Protein AF-A0A9P6Y672-F1 (afdb_monomer_lite)

Organism: NCBI:txid936053

Secondary structure (DSSP, 8-state):
-HHHHHHHHHHHHHHHHGGGTTS-TTTTT--TT--PPP-GGGS-TTTHHHHHHHHHHHHHHHHHHHHHHHHHHHHHHHHHHHHHHHHHHHHHHTT---HHHHHHHHHHHHHHHHHHHHHHHHHHHHHS-----

Structure (mmCIF, N/CA/C/O backbone):
data_AF-A0A9P6Y672-F1
#
_entry.id   AF-A0A9P6Y672-F1
#
loop_
_atom_site.group_PDB
_atom_site.id
_atom_site.type_symbol
_atom_site.label_atom_id
_atom_site.label_alt_id
_atom_site.label_comp_id
_atom_site.label_asym_id
_atom_site.label_entity_id
_atom_site.label_seq_id
_atom_site.pdbx_PDB_ins_code
_atom_site.Cartn_x
_atom_site.Cartn_y
_atom_site.Cartn_z
_atom_site.occupancy
_atom_site.B_iso_or_equiv
_atom_site.auth_seq_id
_atom_site.auth_comp_id
_atom_site.auth_asym_id
_atom_site.auth_atom_id
_atom_site.pdbx_PDB_model_num
ATOM 1 N N . MET A 1 1 ? 47.432 -3.254 -54.295 1.00 81.00 1 MET A N 1
ATOM 2 C CA . MET A 1 1 ? 45.960 -3.150 -54.159 1.00 81.00 1 MET A CA 1
ATOM 3 C C . MET A 1 1 ? 45.433 -3.962 -52.978 1.00 81.00 1 MET A C 1
ATOM 5 O O . MET A 1 1 ? 44.871 -3.366 -52.075 1.00 81.00 1 MET A O 1
ATOM 9 N N . LEU A 1 2 ? 45.679 -5.278 -52.915 1.00 87.69 2 LEU A N 1
ATOM 10 C CA . LEU A 1 2 ? 45.190 -6.144 -51.824 1.00 87.69 2 LEU A CA 1
ATOM 11 C C . LEU A 1 2 ? 45.645 -5.704 -50.421 1.00 87.69 2 LEU A C 1
ATOM 13 O O . LEU A 1 2 ? 44.825 -5.638 -49.515 1.00 87.69 2 LEU A O 1
ATOM 17 N N . ALA A 1 3 ? 46.910 -5.305 -50.253 1.00 84.62 3 ALA A N 1
ATOM 18 C CA . ALA A 1 3 ? 47.411 -4.799 -48.969 1.00 84.62 3 ALA A CA 1
ATOM 19 C C . ALA A 1 3 ? 46.693 -3.517 -48.502 1.00 84.62 3 ALA A C 1
ATOM 21 O O . ALA A 1 3 ? 46.437 -3.351 -47.314 1.00 84.62 3 ALA A O 1
ATOM 22 N N . LEU A 1 4 ? 46.313 -2.641 -49.440 1.00 82.31 4 LEU A N 1
ATOM 23 C CA . LEU A 1 4 ? 45.568 -1.416 -49.146 1.00 82.31 4 LEU A CA 1
ATOM 24 C C . LEU A 1 4 ? 44.141 -1.746 -48.691 1.00 82.31 4 LEU A C 1
ATOM 26 O O . LEU A 1 4 ? 43.658 -1.168 -47.728 1.00 82.31 4 LEU A O 1
ATOM 30 N N . VAL A 1 5 ? 43.500 -2.718 -49.348 1.00 87.25 5 VAL A N 1
ATOM 31 C CA . VAL A 1 5 ? 42.161 -3.203 -48.984 1.00 87.25 5 VAL A CA 1
ATOM 32 C C . VAL A 1 5 ? 42.178 -3.843 -47.597 1.00 87.25 5 VAL A C 1
ATOM 34 O O . VAL A 1 5 ? 41.329 -3.522 -46.774 1.00 87.25 5 VAL A O 1
ATOM 37 N N . VAL A 1 6 ? 43.172 -4.683 -47.296 1.00 86.75 6 VAL A N 1
ATOM 38 C CA . VAL A 1 6 ? 43.321 -5.302 -45.968 1.00 86.75 6 VAL A CA 1
ATOM 39 C C . VAL A 1 6 ? 43.557 -4.247 -44.889 1.00 86.75 6 VAL A C 1
ATOM 41 O O . VAL A 1 6 ? 42.942 -4.325 -43.830 1.00 86.75 6 VAL A O 1
ATOM 44 N N . LEU A 1 7 ? 44.382 -3.230 -45.157 1.00 78.94 7 LEU A N 1
ATOM 45 C CA . LEU A 1 7 ? 44.616 -2.132 -44.220 1.00 78.94 7 LEU A CA 1
ATOM 46 C C . LEU A 1 7 ? 43.341 -1.309 -43.978 1.00 78.94 7 LEU A C 1
ATOM 48 O O . LEU A 1 7 ? 43.053 -0.947 -42.841 1.00 78.94 7 LEU A O 1
ATOM 52 N N . LEU A 1 8 ? 42.551 -1.059 -45.025 1.00 77.19 8 LEU A N 1
ATOM 53 C CA . LEU A 1 8 ? 41.298 -0.306 -44.943 1.00 77.19 8 LEU A CA 1
ATOM 54 C C . LEU A 1 8 ? 40.215 -1.081 -44.179 1.00 77.19 8 LEU A C 1
ATOM 56 O O . LEU A 1 8 ? 39.503 -0.507 -43.359 1.00 77.19 8 LEU A O 1
ATOM 60 N N . VAL A 1 9 ? 40.130 -2.396 -44.404 1.00 82.31 9 VAL A N 1
ATOM 61 C CA . VAL A 1 9 ? 39.227 -3.299 -43.677 1.00 82.31 9 VAL A CA 1
ATOM 62 C C . VAL A 1 9 ? 39.663 -3.432 -42.220 1.00 82.31 9 VAL A C 1
ATOM 64 O O . VAL A 1 9 ? 38.829 -3.317 -41.329 1.00 82.31 9 VAL A O 1
ATOM 67 N N . TRP A 1 10 ? 40.961 -3.597 -41.949 1.00 80.38 10 TRP A N 1
ATOM 68 C CA . TRP A 1 10 ? 41.497 -3.623 -40.586 1.00 80.38 10 TRP A CA 1
ATOM 69 C C . TRP A 1 10 ? 41.190 -2.319 -39.853 1.00 80.38 10 TRP A C 1
ATOM 71 O O . TRP A 1 10 ? 40.736 -2.343 -38.709 1.00 80.38 10 TRP A O 1
ATOM 81 N N . TRP A 1 11 ? 41.408 -1.173 -40.500 1.00 77.44 11 TRP A N 1
ATOM 82 C CA . TRP A 1 11 ? 41.083 0.132 -39.934 1.00 77.44 11 TRP A CA 1
ATOM 83 C C . TRP A 1 11 ? 39.577 0.254 -39.685 1.00 77.44 11 TRP A C 1
ATOM 85 O O . TRP A 1 11 ? 39.185 0.568 -38.569 1.00 77.44 11 TRP A O 1
ATOM 95 N N . GLY A 1 12 ? 38.721 -0.098 -40.646 1.00 74.25 12 GLY A N 1
ATOM 96 C CA . GLY A 1 12 ? 37.264 -0.062 -40.477 1.00 74.25 12 GLY A CA 1
ATOM 97 C C . GLY A 1 12 ? 36.761 -0.959 -39.342 1.00 74.25 12 GLY A C 1
ATOM 98 O O . GLY A 1 12 ? 35.975 -0.517 -38.506 1.00 74.25 12 GLY A O 1
ATOM 99 N N . VAL A 1 13 ? 37.269 -2.190 -39.250 1.00 76.06 13 VAL A N 1
ATOM 100 C CA . VAL A 1 13 ? 36.899 -3.163 -38.209 1.00 76.06 13 VAL A CA 1
ATOM 101 C C . VAL A 1 13 ? 37.421 -2.729 -36.841 1.00 76.06 13 VAL A C 1
ATOM 103 O O . VAL A 1 13 ? 36.682 -2.750 -35.858 1.00 76.06 13 VAL A O 1
ATOM 106 N N . SER A 1 14 ? 38.674 -2.274 -36.762 1.00 68.44 14 SER A N 1
ATOM 107 C CA . SER A 1 14 ? 39.231 -1.744 -35.516 1.00 68.44 14 SER A CA 1
ATOM 108 C C . SER A 1 14 ? 38.476 -0.497 -35.062 1.00 68.44 14 SER A C 1
ATOM 110 O O . SER A 1 14 ? 38.148 -0.406 -33.883 1.00 68.44 14 SER A O 1
ATOM 112 N N . TRP A 1 15 ? 38.088 0.409 -35.961 1.00 65.50 15 TRP A N 1
ATOM 113 C CA . TRP A 1 15 ? 37.304 1.601 -35.627 1.00 65.50 15 TRP A CA 1
ATOM 114 C C . TRP A 1 15 ? 35.876 1.258 -35.186 1.00 65.50 15 TRP A C 1
ATOM 116 O O . TRP A 1 15 ? 35.409 1.809 -34.192 1.00 65.50 15 TRP A O 1
ATOM 126 N N . ALA A 1 16 ? 35.240 0.270 -35.823 1.00 62.03 16 ALA A N 1
ATOM 127 C CA . ALA A 1 16 ? 33.934 -0.262 -35.424 1.00 62.03 16 ALA A CA 1
ATOM 128 C C . ALA A 1 16 ? 33.963 -0.962 -34.048 1.00 62.03 16 ALA A C 1
ATOM 130 O O . ALA A 1 16 ? 32.981 -0.928 -33.306 1.00 62.03 16 ALA A O 1
ATOM 131 N N . LEU A 1 17 ? 35.102 -1.550 -33.663 1.00 60.41 17 LEU A N 1
ATOM 132 C CA . LEU A 1 17 ? 35.303 -2.215 -32.367 1.00 60.41 17 LEU A CA 1
ATOM 133 C C . LEU A 1 17 ? 35.875 -1.285 -31.275 1.00 60.41 17 LEU A C 1
ATOM 135 O O . LEU A 1 17 ? 35.792 -1.596 -30.084 1.00 60.41 17 LEU A O 1
ATOM 139 N N . THR A 1 18 ? 36.416 -0.114 -31.632 1.00 52.00 18 THR A N 1
ATOM 140 C CA . THR A 1 18 ? 37.038 0.832 -30.685 1.00 52.00 18 THR A CA 1
ATOM 141 C C . THR A 1 18 ? 36.068 1.522 -29.703 1.00 52.00 18 THR A C 1
ATOM 143 O O . THR A 1 18 ? 36.499 1.794 -28.572 1.00 52.00 18 THR A O 1
ATOM 146 N N . PRO A 1 19 ? 34.766 1.774 -29.979 1.00 54.47 19 PRO A N 1
ATOM 147 C CA . PRO A 1 19 ? 33.939 2.500 -29.018 1.00 54.47 19 PRO A CA 1
ATOM 148 C C . PRO A 1 19 ? 33.527 1.637 -27.815 1.00 54.47 19 PRO A C 1
ATOM 150 O O . PRO A 1 19 ? 32.940 2.150 -26.865 1.00 54.47 19 PRO A O 1
ATOM 153 N N . TRP A 1 20 ? 33.917 0.359 -27.771 1.00 50.28 20 TRP A N 1
ATOM 154 C CA . TRP A 1 20 ? 33.617 -0.526 -26.650 1.00 50.28 20 TRP A CA 1
ATOM 155 C C . TRP A 1 20 ? 34.399 -0.214 -25.370 1.00 50.28 20 TRP A C 1
ATOM 157 O O . TRP A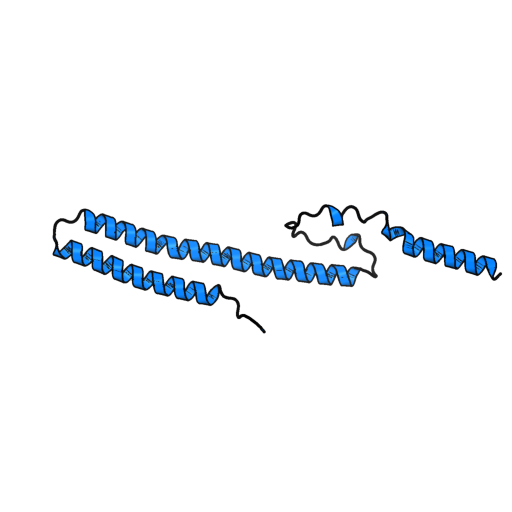 1 20 ? 33.989 -0.680 -24.312 1.00 50.28 20 TRP A O 1
ATOM 167 N N . ARG A 1 21 ? 35.516 0.532 -25.387 1.00 50.16 21 ARG A N 1
ATOM 168 C CA . ARG A 1 21 ? 36.339 0.749 -24.167 1.00 50.16 21 ARG A CA 1
ATOM 169 C C . ARG A 1 21 ? 36.157 2.093 -23.466 1.00 50.16 21 ARG A C 1
ATOM 171 O O . ARG A 1 21 ? 36.494 2.177 -22.289 1.00 50.16 21 ARG A O 1
ATOM 178 N N . ARG A 1 22 ? 35.618 3.125 -24.124 1.00 47.75 22 ARG A N 1
ATOM 179 C CA . ARG A 1 22 ? 35.583 4.489 -23.550 1.00 47.75 22 ARG A CA 1
ATOM 180 C C . ARG A 1 22 ? 34.245 4.939 -22.962 1.00 47.75 22 ARG A C 1
ATOM 182 O O . ARG A 1 22 ? 34.213 5.990 -22.340 1.00 47.75 22 ARG A O 1
ATOM 189 N N . ARG A 1 23 ? 33.169 4.150 -23.058 1.00 48.88 23 ARG A N 1
ATOM 190 C CA . ARG A 1 23 ? 31.871 4.503 -22.439 1.00 48.88 23 ARG A CA 1
ATOM 191 C C . ARG A 1 23 ? 31.229 3.378 -21.620 1.00 48.88 23 ARG A C 1
ATOM 193 O O . ARG A 1 23 ? 30.017 3.296 -21.509 1.00 48.88 23 ARG A O 1
ATOM 200 N N . ARG A 1 24 ? 32.046 2.523 -20.994 1.00 45.88 24 ARG A N 1
ATOM 201 C CA . ARG A 1 24 ? 31.590 1.577 -19.949 1.00 45.88 24 ARG A CA 1
ATOM 202 C C . ARG A 1 24 ? 31.459 2.215 -18.558 1.00 45.88 24 ARG A C 1
ATOM 204 O O . ARG A 1 24 ? 31.087 1.528 -17.613 1.00 45.88 24 ARG A O 1
ATOM 211 N N . ALA A 1 25 ? 31.802 3.495 -18.411 1.00 46.62 25 ALA A N 1
ATOM 212 C CA . ALA A 1 25 ? 31.862 4.151 -17.107 1.00 46.62 25 ALA A CA 1
ATOM 213 C C . ALA A 1 25 ? 30.487 4.591 -16.568 1.00 46.62 25 ALA A C 1
ATOM 215 O O . ALA A 1 25 ? 30.308 4.579 -15.357 1.00 46.62 25 ALA A O 1
ATOM 216 N N . ASP A 1 26 ? 29.509 4.885 -17.433 1.00 47.28 26 ASP A N 1
ATOM 217 C CA . ASP A 1 26 ? 28.194 5.389 -16.991 1.00 47.28 26 ASP A CA 1
ATOM 218 C C . ASP A 1 26 ? 27.233 4.278 -16.539 1.00 47.28 26 ASP A C 1
ATOM 220 O O . ASP A 1 26 ? 26.431 4.472 -15.631 1.00 47.28 26 ASP A O 1
ATOM 224 N N . ILE A 1 27 ? 27.339 3.073 -17.112 1.00 51.03 27 ILE A N 1
ATOM 225 C CA . ILE A 1 27 ? 26.474 1.939 -16.732 1.00 51.03 27 ILE A CA 1
ATOM 226 C C . ILE A 1 27 ? 26.942 1.307 -15.412 1.00 51.03 27 ILE A C 1
ATOM 228 O O . ILE A 1 27 ? 26.135 0.805 -14.636 1.00 51.03 27 ILE A O 1
ATOM 232 N N . ARG A 1 28 ? 28.247 1.358 -15.112 1.00 47.22 28 ARG A N 1
ATOM 233 C CA . ARG A 1 28 ? 28.843 0.644 -13.970 1.00 47.22 28 ARG A CA 1
ATOM 234 C C . ARG A 1 28 ? 28.697 1.369 -12.626 1.00 47.22 28 ARG A C 1
ATOM 236 O O . ARG A 1 28 ? 29.078 0.801 -11.610 1.00 47.22 28 ARG A O 1
ATOM 243 N N . ASN A 1 29 ? 28.165 2.592 -12.614 1.00 47.16 29 ASN A N 1
ATOM 244 C CA . ASN A 1 29 ? 27.964 3.364 -11.384 1.00 47.16 29 ASN A CA 1
ATOM 245 C C . ASN A 1 29 ? 26.487 3.536 -10.997 1.00 47.16 29 ASN A C 1
ATOM 247 O O . ASN A 1 29 ? 26.187 4.2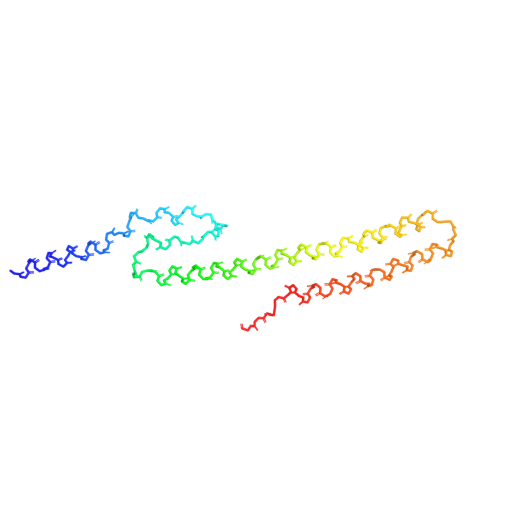18 -10.017 1.00 47.16 29 ASN A O 1
ATOM 251 N N . ARG A 1 30 ? 25.556 2.918 -11.740 1.00 50.88 30 ARG A N 1
ATOM 252 C CA . ARG A 1 30 ? 24.151 2.894 -11.332 1.00 50.88 30 ARG A CA 1
ATOM 253 C C . ARG A 1 30 ? 23.992 1.972 -10.135 1.00 50.88 30 ARG A C 1
ATOM 255 O O . ARG A 1 30 ? 24.377 0.804 -10.164 1.00 50.88 30 ARG A O 1
ATOM 262 N N . ARG A 1 31 ? 23.431 2.528 -9.063 1.00 51.59 31 ARG A N 1
ATOM 263 C CA . ARG A 1 31 ? 23.049 1.759 -7.883 1.00 51.5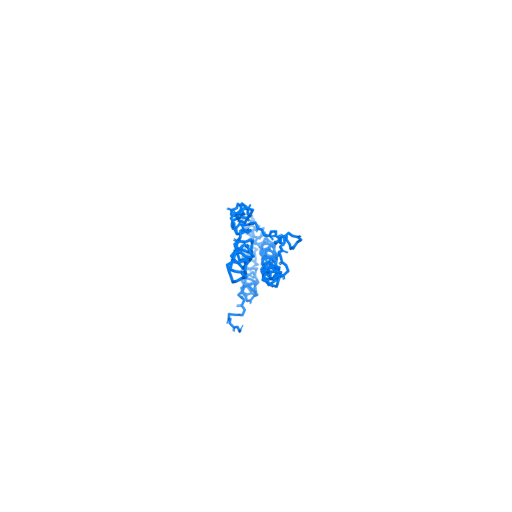9 31 ARG A CA 1
ATOM 264 C C . ARG A 1 31 ? 22.029 0.689 -8.296 1.00 51.59 31 ARG A C 1
ATOM 266 O O . ARG A 1 31 ? 21.221 0.958 -9.181 1.00 51.59 31 ARG A O 1
ATOM 273 N N . PRO A 1 32 ? 21.998 -0.473 -7.623 1.00 52.97 32 PRO A N 1
ATOM 274 C CA . PRO A 1 32 ? 21.000 -1.522 -7.867 1.00 52.97 32 PRO A CA 1
ATOM 275 C C . PRO A 1 32 ? 19.543 -1.033 -7.812 1.00 52.97 32 PRO A C 1
ATOM 277 O O . PRO A 1 32 ? 18.655 -1.686 -8.344 1.00 52.97 32 PRO A O 1
ATOM 280 N N . ASP A 1 33 ? 19.313 0.120 -7.179 1.00 54.28 33 ASP A N 1
ATOM 281 C CA . ASP A 1 33 ? 18.004 0.735 -6.966 1.00 54.28 33 ASP A CA 1
ATOM 282 C C . ASP A 1 33 ? 17.761 1.999 -7.824 1.00 54.28 33 ASP A C 1
ATOM 284 O O . ASP A 1 33 ? 16.766 2.699 -7.641 1.00 54.28 33 ASP A O 1
ATOM 288 N N . ASP A 1 34 ? 18.667 2.329 -8.756 1.00 59.47 34 ASP A N 1
ATOM 289 C CA . ASP A 1 34 ? 18.499 3.461 -9.675 1.00 59.47 34 ASP A CA 1
ATOM 290 C C . ASP A 1 34 ? 17.606 3.065 -10.863 1.00 59.47 34 ASP A C 1
ATOM 292 O O . ASP A 1 34 ? 18.004 2.338 -11.774 1.00 59.47 34 ASP A O 1
ATOM 296 N N . ARG A 1 35 ? 16.361 3.550 -10.828 1.00 57.75 35 ARG A N 1
ATOM 297 C CA . ARG A 1 35 ? 15.261 3.172 -11.737 1.00 57.75 35 ARG A CA 1
ATOM 298 C C . ARG A 1 35 ? 15.098 4.138 -12.910 1.00 57.75 35 ARG A C 1
ATOM 300 O O . ARG A 1 35 ? 14.075 4.113 -13.600 1.00 57.75 35 ARG A O 1
ATOM 307 N N . THR A 1 36 ? 16.056 5.036 -13.110 1.00 66.19 36 THR A N 1
ATOM 308 C CA . THR A 1 36 ? 16.017 6.045 -14.170 1.00 66.19 36 THR A CA 1
ATOM 309 C C . THR A 1 36 ? 16.155 5.367 -15.542 1.00 66.19 36 THR A C 1
ATOM 311 O O . THR A 1 36 ? 17.005 4.482 -15.686 1.00 66.19 36 THR A O 1
ATOM 314 N N . PRO A 1 37 ? 15.357 5.743 -16.564 1.00 64.25 37 PRO A N 1
ATOM 315 C CA . PRO A 1 37 ? 15.508 5.197 -17.911 1.00 64.25 37 PRO A CA 1
ATOM 316 C C . PRO A 1 37 ? 16.959 5.286 -18.395 1.00 64.25 37 PRO A C 1
ATOM 318 O O . PRO A 1 37 ? 17.715 6.184 -18.005 1.00 64.25 37 PRO A O 1
ATOM 321 N N . LEU A 1 38 ? 17.379 4.326 -19.209 1.00 66.69 38 LEU A N 1
ATOM 322 C CA . LEU A 1 38 ? 18.634 4.431 -19.940 1.00 66.69 38 LEU A CA 1
ATOM 323 C C . LEU A 1 38 ? 18.501 5.568 -20.958 1.00 66.69 38 LEU A C 1
ATOM 325 O O . LEU A 1 38 ? 17.503 5.647 -21.675 1.00 66.69 38 LEU A O 1
ATOM 329 N N . ASP A 1 39 ? 19.501 6.448 -21.000 1.00 66.88 39 ASP A N 1
ATOM 330 C CA . ASP A 1 39 ? 19.541 7.568 -21.938 1.00 66.88 39 ASP A CA 1
ATOM 331 C C . ASP A 1 39 ? 19.770 7.048 -23.366 1.00 66.88 39 ASP A C 1
ATOM 333 O O . ASP A 1 39 ? 20.899 6.749 -23.761 1.00 66.88 39 ASP A O 1
ATOM 337 N N . ALA A 1 40 ? 18.683 6.926 -24.130 1.00 61.59 40 ALA A N 1
ATOM 338 C CA . ALA A 1 40 ? 18.698 6.449 -25.511 1.00 61.59 40 ALA A CA 1
ATOM 339 C C . ALA A 1 40 ? 19.363 7.442 -26.482 1.00 61.59 40 ALA A C 1
ATOM 341 O O . ALA A 1 40 ? 19.824 7.041 -27.546 1.00 61.59 40 ALA A O 1
ATOM 342 N N . SER A 1 41 ? 19.496 8.722 -26.107 1.00 60.09 41 SER A N 1
ATOM 343 C CA . SER A 1 41 ? 20.073 9.758 -26.978 1.00 60.09 41 SER A CA 1
ATOM 344 C C . SER A 1 41 ? 21.588 9.619 -27.183 1.00 60.09 41 SER A C 1
ATOM 346 O O . SER A 1 41 ? 22.163 10.234 -28.080 1.00 60.09 41 SER A O 1
ATOM 348 N N . ARG A 1 42 ? 22.253 8.786 -26.371 1.00 60.50 42 ARG A N 1
ATOM 349 C CA . ARG A 1 42 ? 23.711 8.571 -26.401 1.00 60.50 42 ARG A CA 1
ATOM 350 C C . ARG A 1 42 ? 24.129 7.222 -26.986 1.00 60.50 42 ARG A C 1
ATOM 352 O O . ARG A 1 42 ? 25.319 6.888 -26.919 1.00 60.50 42 ARG A O 1
ATOM 359 N N . VAL A 1 43 ? 23.184 6.451 -27.525 1.00 62.91 43 VAL A N 1
ATOM 360 C CA . VAL A 1 43 ? 23.387 5.054 -27.928 1.00 62.91 43 VAL A CA 1
ATOM 361 C C . VAL A 1 43 ? 23.364 4.923 -29.459 1.00 62.91 43 VAL A C 1
ATOM 363 O O . VAL A 1 43 ? 22.529 5.554 -30.100 1.00 62.91 43 VAL A O 1
ATOM 366 N N . PRO A 1 44 ? 24.276 4.139 -30.070 1.00 65.00 44 PRO A N 1
ATOM 367 C CA . PRO A 1 44 ? 24.244 3.859 -31.507 1.00 65.00 44 PRO A CA 1
ATOM 368 C C . PRO A 1 44 ? 22.917 3.237 -31.960 1.00 65.00 44 PRO A C 1
ATOM 370 O O . PRO A 1 44 ? 22.302 2.467 -31.215 1.00 65.00 44 PRO A O 1
ATOM 373 N N . SER A 1 45 ? 22.509 3.524 -33.198 1.00 66.94 45 SER A N 1
ATOM 374 C CA . SER A 1 45 ? 21.252 3.054 -33.799 1.00 66.94 45 SER A CA 1
ATOM 375 C C . SER A 1 45 ? 21.082 1.535 -33.750 1.00 66.94 45 SER A C 1
ATOM 377 O O . SER A 1 45 ? 19.967 1.044 -33.605 1.00 66.94 45 SER A O 1
ATOM 379 N N . GLU A 1 46 ? 22.181 0.784 -33.794 1.00 67.00 46 GLU A N 1
ATOM 380 C CA . GLU A 1 46 ? 22.198 -0.681 -33.784 1.00 67.00 46 GLU A CA 1
ATOM 381 C C . GLU A 1 46 ? 21.839 -1.270 -32.410 1.00 67.00 46 GLU A C 1
ATOM 383 O O . GLU A 1 46 ? 21.399 -2.413 -32.321 1.00 67.00 46 GLU A O 1
ATOM 388 N N . VAL A 1 47 ? 22.020 -0.501 -31.330 1.00 70.81 47 VAL A N 1
ATOM 389 C CA . VAL A 1 47 ? 21.765 -0.934 -29.942 1.00 70.81 47 VAL A CA 1
ATOM 390 C C . VAL A 1 47 ? 20.498 -0.280 -29.373 1.00 70.81 47 VAL A C 1
ATOM 392 O O . VAL A 1 47 ? 19.998 -0.714 -28.334 1.00 70.81 47 VAL A O 1
ATOM 395 N N . SER A 1 48 ? 19.922 0.704 -30.075 1.00 72.69 48 SER A N 1
ATOM 396 C CA . SER A 1 48 ? 18.647 1.342 -29.712 1.00 72.69 48 SER A CA 1
ATOM 397 C C . SER A 1 48 ? 17.534 0.331 -29.397 1.00 72.69 48 SER A C 1
ATOM 399 O O . SER A 1 48 ? 16.949 0.450 -28.322 1.00 72.69 48 SER A O 1
ATOM 401 N N . PRO A 1 49 ? 17.295 -0.730 -30.204 1.00 74.56 49 PRO A N 1
ATOM 402 C CA . PRO A 1 49 ? 16.212 -1.677 -29.922 1.00 74.56 49 PRO A CA 1
ATOM 403 C C . PRO A 1 49 ? 16.372 -2.406 -28.580 1.00 74.56 49 PRO A C 1
ATOM 405 O O . PRO A 1 49 ? 15.389 -2.717 -27.909 1.00 74.56 49 PRO A O 1
ATOM 408 N N . LEU A 1 50 ? 17.615 -2.664 -28.159 1.00 77.94 50 LEU A N 1
ATOM 409 C CA . LEU A 1 50 ? 17.904 -3.294 -26.871 1.00 77.94 50 LEU A CA 1
ATOM 410 C C . LEU A 1 50 ? 17.654 -2.324 -25.710 1.00 77.94 50 LEU A C 1
ATOM 412 O O . LEU A 1 50 ? 17.092 -2.715 -24.689 1.00 77.94 50 LEU A O 1
ATOM 416 N N . VAL A 1 51 ? 18.054 -1.061 -25.865 1.00 80.19 51 VAL A N 1
ATOM 417 C CA . VAL A 1 51 ? 17.805 -0.009 -24.869 1.00 80.19 51 VAL A CA 1
ATOM 418 C C . VAL A 1 51 ? 16.311 0.232 -24.697 1.00 80.19 51 VAL A C 1
ATOM 420 O O . VAL A 1 51 ? 15.843 0.332 -23.563 1.00 80.19 51 VAL A O 1
ATOM 423 N N . ASP A 1 52 ? 15.558 0.238 -25.793 1.00 76.94 52 ASP A N 1
ATOM 424 C CA . ASP A 1 52 ? 14.104 0.377 -25.775 1.00 76.94 52 ASP A CA 1
ATOM 425 C C . ASP A 1 52 ? 13.434 -0.808 -25.070 1.00 76.94 52 ASP A C 1
ATOM 427 O O . ASP A 1 52 ? 12.572 -0.605 -24.211 1.00 76.94 52 ASP A O 1
ATOM 431 N N . ALA A 1 53 ? 13.883 -2.040 -25.335 1.00 78.81 53 ALA A N 1
ATOM 432 C CA . ALA A 1 53 ? 13.397 -3.231 -24.636 1.00 78.81 53 ALA A CA 1
ATOM 433 C C . ALA A 1 53 ? 13.668 -3.168 -23.120 1.00 78.81 53 ALA A C 1
ATOM 435 O O . ALA A 1 53 ? 12.779 -3.444 -22.309 1.00 78.81 53 ALA A O 1
ATOM 436 N N . VAL A 1 54 ? 14.870 -2.749 -22.709 1.00 81.25 54 VAL A N 1
ATOM 437 C CA . VAL A 1 54 ? 15.217 -2.588 -21.286 1.00 81.25 54 VAL A CA 1
ATOM 438 C C . VAL A 1 54 ? 14.403 -1.467 -20.640 1.00 81.25 54 VAL A C 1
ATOM 440 O O . VAL A 1 54 ? 13.862 -1.657 -19.552 1.00 81.25 54 VAL A O 1
ATOM 443 N N . ASN A 1 55 ? 14.254 -0.324 -21.308 1.00 81.19 55 ASN A N 1
ATOM 444 C CA . ASN A 1 55 ? 13.428 0.782 -20.825 1.00 81.19 55 ASN A CA 1
ATOM 445 C C . ASN A 1 55 ? 11.961 0.367 -20.672 1.00 81.19 55 ASN A C 1
ATOM 447 O O . ASN A 1 55 ? 11.325 0.727 -19.679 1.00 81.19 55 ASN A O 1
ATOM 451 N N . HIS A 1 56 ? 11.438 -0.449 -21.589 1.00 84.44 56 HIS A N 1
ATOM 452 C CA . HIS A 1 56 ? 10.099 -1.016 -21.475 1.00 84.44 56 HIS A CA 1
ATOM 453 C C . HIS A 1 56 ? 9.963 -1.914 -20.235 1.00 84.44 56 HIS A C 1
ATOM 455 O O . HIS A 1 56 ? 8.997 -1.786 -19.477 1.00 84.44 56 HIS A O 1
ATOM 461 N N . HIS A 1 57 ? 10.950 -2.777 -19.971 1.00 83.94 57 HIS A N 1
ATOM 462 C CA . HIS A 1 57 ? 10.980 -3.602 -18.761 1.00 83.94 57 HIS A CA 1
ATOM 463 C C . HIS A 1 57 ? 11.076 -2.770 -17.480 1.00 83.94 57 HIS A C 1
ATOM 465 O O . HIS A 1 57 ? 10.312 -3.019 -16.547 1.00 83.94 57 HIS A O 1
ATOM 471 N N . ILE A 1 58 ? 11.945 -1.754 -17.442 1.00 82.62 58 ILE A N 1
ATOM 472 C CA . ILE A 1 58 ? 12.056 -0.821 -16.311 1.00 82.62 58 ILE A CA 1
ATOM 473 C C . ILE A 1 58 ? 10.709 -0.128 -16.073 1.00 82.62 58 ILE A C 1
ATOM 475 O O . ILE A 1 58 ? 10.237 -0.076 -14.940 1.00 82.62 58 ILE A O 1
ATOM 479 N N . ALA A 1 59 ? 10.045 0.351 -17.127 1.00 84.00 59 ALA A N 1
ATOM 480 C CA . ALA A 1 59 ? 8.742 1.003 -17.020 1.00 84.00 59 ALA A CA 1
ATOM 481 C C . ALA A 1 59 ? 7.642 0.050 -16.524 1.00 84.00 59 ALA A C 1
ATOM 483 O O . ALA A 1 59 ? 6.793 0.443 -15.724 1.00 84.00 59 ALA A O 1
ATOM 484 N N . ARG A 1 60 ? 7.641 -1.211 -16.973 1.00 84.81 60 ARG A N 1
ATOM 485 C CA . ARG A 1 60 ? 6.718 -2.237 -16.467 1.00 84.81 60 ARG A CA 1
ATOM 486 C C . ARG A 1 60 ? 6.978 -2.537 -14.990 1.00 84.81 60 ARG A C 1
ATOM 488 O O . ARG A 1 60 ? 6.030 -2.595 -14.217 1.00 84.81 60 ARG A O 1
ATOM 495 N N . TYR A 1 61 ? 8.240 -2.678 -14.593 1.00 83.62 61 TYR A N 1
ATOM 496 C CA . TYR A 1 61 ? 8.612 -2.956 -13.207 1.00 83.62 61 TYR A CA 1
ATOM 497 C C . TYR A 1 61 ? 8.249 -1.802 -12.265 1.00 83.62 61 TYR A C 1
ATOM 499 O O . TYR A 1 61 ? 7.701 -2.037 -11.192 1.00 83.62 61 TYR A O 1
ATOM 507 N N . ARG A 1 62 ? 8.473 -0.550 -12.691 1.00 82.44 62 ARG A N 1
ATOM 508 C CA . ARG A 1 62 ? 8.063 0.644 -11.933 1.00 82.44 62 ARG A CA 1
ATOM 509 C C . ARG A 1 62 ? 6.556 0.670 -11.691 1.00 82.44 62 ARG A C 1
ATOM 511 O O . ARG A 1 62 ? 6.155 0.849 -10.553 1.00 82.44 62 ARG A O 1
ATOM 518 N N . ARG A 1 63 ? 5.743 0.390 -12.717 1.00 86.00 63 ARG A N 1
ATOM 519 C CA . ARG A 1 63 ? 4.279 0.311 -12.571 1.00 86.00 63 ARG A CA 1
ATOM 520 C C . ARG A 1 63 ? 3.849 -0.712 -11.519 1.00 86.00 63 ARG A C 1
ATOM 522 O O . ARG A 1 63 ? 3.074 -0.373 -10.637 1.00 86.00 63 ARG A O 1
ATOM 529 N N . VAL A 1 64 ? 4.411 -1.921 -11.565 1.00 86.88 64 VAL A N 1
ATOM 530 C CA . VAL A 1 64 ? 4.101 -2.975 -10.583 1.00 86.88 64 VAL A CA 1
ATOM 531 C C . VAL A 1 64 ? 4.495 -2.556 -9.164 1.00 86.88 64 VAL A C 1
ATOM 533 O O . VAL A 1 64 ? 3.741 -2.783 -8.222 1.00 86.88 64 VAL A O 1
ATOM 536 N N . LEU A 1 65 ? 5.664 -1.936 -8.989 1.00 85.25 65 LEU A N 1
ATOM 537 C CA . LEU A 1 65 ? 6.102 -1.462 -7.674 1.00 85.25 65 LEU A CA 1
ATOM 538 C C . LEU A 1 65 ? 5.247 -0.306 -7.145 1.00 85.25 65 LEU A C 1
ATOM 540 O O . LEU A 1 65 ? 4.962 -0.271 -5.950 1.00 85.25 65 LEU A O 1
ATOM 544 N N . ASP A 1 66 ? 4.832 0.620 -8.009 1.00 87.00 66 ASP A N 1
ATOM 545 C CA . ASP A 1 66 ? 3.960 1.732 -7.627 1.00 87.00 66 ASP A CA 1
ATOM 546 C C . ASP A 1 66 ? 2.581 1.210 -7.187 1.00 87.00 66 ASP A C 1
ATOM 548 O O . ASP A 1 66 ? 2.058 1.629 -6.154 1.00 87.00 66 ASP A O 1
ATOM 552 N N . GLU A 1 67 ? 2.029 0.225 -7.903 1.00 87.75 67 GLU A N 1
ATOM 553 C CA . GLU A 1 67 ? 0.789 -0.467 -7.525 1.00 87.75 67 GLU A CA 1
ATOM 554 C C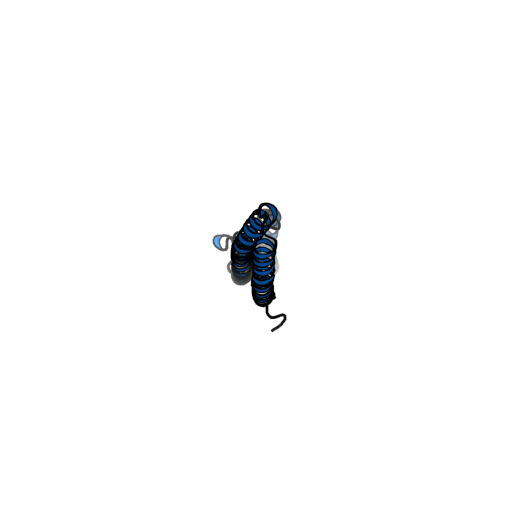 . GLU A 1 67 ? 0.923 -1.200 -6.182 1.00 87.75 67 GLU A C 1
ATOM 556 O O . GLU A 1 67 ? 0.057 -1.061 -5.317 1.00 87.75 67 GLU A O 1
ATOM 561 N N . GLN A 1 68 ? 2.025 -1.927 -5.958 1.00 87.69 68 GLN A N 1
ATOM 562 C CA . GLN A 1 68 ? 2.292 -2.588 -4.674 1.00 87.69 68 GLN A CA 1
ATOM 563 C C . GLN A 1 68 ? 2.426 -1.586 -3.522 1.00 87.69 68 GLN A C 1
ATOM 565 O O . GLN A 1 68 ? 1.909 -1.829 -2.432 1.00 87.69 68 GLN A O 1
ATOM 570 N N . SER A 1 69 ? 3.105 -0.461 -3.756 1.00 88.44 69 SER A N 1
ATOM 571 C CA . SER A 1 69 ? 3.283 0.602 -2.765 1.00 88.44 69 SER A CA 1
ATOM 572 C C . SER A 1 69 ? 1.942 1.220 -2.363 1.00 88.44 69 SER A C 1
ATOM 574 O O . SER A 1 69 ? 1.638 1.309 -1.172 1.00 88.44 69 SER A O 1
ATOM 576 N N . HIS A 1 70 ? 1.102 1.576 -3.342 1.00 90.25 70 HIS A N 1
ATOM 577 C CA . HIS A 1 70 ? -0.244 2.085 -3.073 1.00 90.25 70 HIS A CA 1
ATOM 578 C C . HIS A 1 70 ? -1.111 1.054 -2.352 1.00 90.25 70 HIS A C 1
ATOM 580 O O . HIS A 1 70 ? -1.731 1.385 -1.345 1.00 90.25 70 HIS A O 1
ATOM 586 N N . PHE A 1 71 ? -1.087 -0.207 -2.785 1.00 90.88 71 PHE A N 1
ATOM 587 C CA . PHE A 1 71 ? -1.818 -1.277 -2.112 1.00 90.88 71 PHE A CA 1
ATOM 588 C C . PHE A 1 71 ? -1.397 -1.433 -0.640 1.00 90.88 71 PHE A C 1
ATOM 590 O O . PHE A 1 71 ? -2.249 -1.540 0.241 1.00 90.88 71 PHE A O 1
ATOM 597 N N . LEU A 1 72 ? -0.092 -1.417 -0.346 1.00 90.12 72 LEU A N 1
ATOM 598 C CA . LEU A 1 72 ? 0.422 -1.500 1.025 1.00 90.12 72 LEU A CA 1
ATOM 599 C C . LEU A 1 72 ? 0.017 -0.288 1.871 1.00 90.12 72 LEU A C 1
ATOM 601 O O . LEU A 1 72 ? -0.315 -0.446 3.052 1.00 90.12 72 LEU A O 1
ATOM 605 N N . ALA A 1 73 ? 0.032 0.911 1.285 1.00 91.56 73 ALA A N 1
ATOM 606 C CA . ALA A 1 73 ? -0.428 2.124 1.949 1.00 91.56 73 ALA A CA 1
ATOM 607 C C . ALA A 1 73 ? -1.924 2.024 2.291 1.00 91.56 73 ALA A C 1
ATOM 609 O O . ALA A 1 73 ? -2.306 2.225 3.448 1.00 91.56 73 ALA A O 1
ATOM 610 N N . ASP A 1 74 ? -2.752 1.619 1.330 1.00 91.62 74 ASP A N 1
ATOM 611 C CA . ASP A 1 74 ? -4.194 1.445 1.510 1.00 91.62 74 ASP A CA 1
ATOM 612 C C . ASP A 1 74 ? -4.513 0.366 2.546 1.00 91.62 74 ASP A C 1
ATOM 614 O O . ASP A 1 74 ? -5.305 0.599 3.459 1.00 91.62 74 ASP A O 1
ATOM 618 N N . ALA A 1 75 ? -3.847 -0.788 2.476 1.00 92.81 75 ALA A N 1
ATOM 619 C CA . ALA A 1 75 ? -3.965 -1.856 3.463 1.00 92.81 75 ALA A CA 1
ATOM 620 C C . ALA A 1 75 ? -3.644 -1.352 4.879 1.00 92.81 75 ALA A C 1
ATOM 622 O O . ALA A 1 75 ? -4.399 -1.591 5.827 1.00 92.81 75 ALA A O 1
ATOM 623 N N . SER A 1 76 ? -2.548 -0.600 5.022 1.00 94.44 76 SER A N 1
ATOM 624 C CA . SER A 1 76 ? -2.132 -0.022 6.303 1.00 94.44 76 SER A CA 1
ATOM 625 C C . SER A 1 76 ? -3.180 0.951 6.847 1.00 94.44 76 SER A C 1
ATOM 627 O O . SER A 1 76 ? -3.524 0.899 8.032 1.00 94.44 76 SER A O 1
ATOM 629 N N . HIS A 1 77 ? -3.737 1.810 5.991 1.00 94.19 77 HIS A N 1
ATOM 630 C CA . HIS A 1 77 ? -4.810 2.727 6.368 1.00 94.19 77 HIS A CA 1
ATOM 631 C C . HIS A 1 77 ? -6.089 1.987 6.772 1.00 94.19 77 HIS A C 1
ATOM 633 O O . HIS A 1 77 ? -6.661 2.283 7.826 1.00 94.19 77 HIS A O 1
ATOM 639 N N . GLN A 1 78 ? -6.511 0.997 5.986 1.00 93.75 78 GLN A N 1
ATOM 640 C CA . GLN A 1 78 ? -7.730 0.230 6.237 1.00 93.75 78 GLN A CA 1
ATOM 641 C C . GLN A 1 78 ? -7.657 -0.613 7.511 1.00 93.75 78 GLN A C 1
ATOM 643 O O . GLN A 1 78 ? -8.688 -0.817 8.144 1.00 93.75 78 GLN A O 1
ATOM 648 N N . LEU A 1 79 ? -6.470 -1.068 7.923 1.00 95.06 79 LEU A N 1
ATOM 649 C CA . LEU A 1 79 ? -6.275 -1.790 9.185 1.00 95.06 79 LEU A CA 1
ATOM 650 C C . LEU A 1 79 ? -6.188 -0.857 10.400 1.00 95.06 79 LEU A C 1
ATOM 652 O O . LEU A 1 79 ? -6.626 -1.221 11.493 1.00 95.06 79 LEU A O 1
ATOM 656 N N . ARG A 1 80 ? -5.673 0.366 10.238 1.00 94.75 80 ARG A N 1
ATOM 657 C CA . ARG A 1 80 ? -5.508 1.320 11.347 1.00 94.75 80 ARG A CA 1
ATOM 658 C C . ARG A 1 80 ? -6.836 1.696 12.004 1.00 94.75 80 ARG A C 1
ATOM 660 O O . ARG A 1 80 ? -6.933 1.714 13.229 1.00 94.75 80 ARG A O 1
ATOM 667 N N . THR A 1 81 ? -7.854 1.977 11.197 1.00 95.50 81 THR A N 1
ATOM 668 C CA . THR A 1 81 ? -9.189 2.373 11.668 1.00 95.50 81 THR A CA 1
ATOM 669 C C . THR A 1 81 ? -9.857 1.309 12.546 1.00 95.50 81 THR A C 1
ATOM 671 O O . THR A 1 81 ? -10.232 1.628 13.677 1.00 95.50 81 THR A O 1
ATOM 674 N N . PRO A 1 82 ? -10.009 0.043 12.112 1.00 94.06 82 PRO A N 1
ATOM 675 C CA . PRO A 1 82 ? -10.636 -0.972 12.941 1.00 94.06 82 PRO A CA 1
ATOM 676 C C . PRO A 1 82 ? -9.826 -1.302 14.197 1.00 94.06 82 PRO A C 1
ATOM 678 O O . PRO A 1 82 ? -10.436 -1.560 15.232 1.00 94.06 82 PRO A O 1
ATOM 681 N N . LEU A 1 83 ? -8.489 -1.235 14.144 1.00 94.44 83 LEU A N 1
ATOM 682 C CA . LEU A 1 83 ? -7.639 -1.377 15.330 1.00 94.44 83 LEU A CA 1
ATOM 683 C C . LEU A 1 83 ? -7.892 -0.260 16.351 1.00 94.44 83 LEU A C 1
ATOM 685 O O . LEU A 1 83 ? -8.037 -0.546 17.539 1.00 94.44 83 LEU A O 1
ATOM 689 N N . ALA A 1 84 ? -8.010 0.992 15.899 1.00 96.19 84 ALA A N 1
ATOM 690 C CA . ALA A 1 84 ? -8.345 2.116 16.771 1.00 96.19 84 ALA A CA 1
ATOM 691 C C . ALA A 1 84 ? -9.730 1.940 17.415 1.00 96.19 84 ALA A C 1
ATOM 693 O O . ALA A 1 84 ? -9.870 2.119 18.622 1.00 96.19 84 ALA A O 1
ATOM 694 N N . ILE A 1 85 ? -10.731 1.505 16.639 1.00 94.25 85 ILE A N 1
ATOM 695 C CA . ILE A 1 85 ? -12.085 1.231 17.148 1.00 94.25 85 ILE A CA 1
ATOM 696 C C . ILE A 1 85 ? -12.060 0.133 18.219 1.00 94.25 85 ILE A C 1
ATOM 698 O O . ILE A 1 85 ? -12.638 0.320 19.289 1.00 94.25 85 ILE A O 1
ATOM 702 N N . MET A 1 86 ? -11.372 -0.989 17.970 1.00 94.50 86 MET A N 1
ATOM 703 C CA . MET A 1 86 ? -11.247 -2.069 18.961 1.00 94.50 86 MET A CA 1
ATOM 704 C C . MET A 1 86 ? -10.548 -1.589 20.232 1.00 94.50 86 MET A C 1
ATOM 706 O O . MET A 1 86 ? -10.988 -1.924 21.331 1.00 94.50 86 MET A O 1
ATOM 710 N N . LEU A 1 87 ? -9.500 -0.769 20.103 1.00 95.44 87 LEU A N 1
ATOM 711 C CA . LEU A 1 87 ? -8.814 -0.188 21.254 1.00 95.44 87 LEU A CA 1
ATOM 712 C C . LEU A 1 87 ? -9.751 0.708 22.074 1.00 95.44 87 LEU A C 1
ATOM 714 O O . LEU A 1 87 ? -9.793 0.578 23.295 1.00 95.44 87 LEU A O 1
ATOM 718 N N . THR A 1 88 ? -10.534 1.576 21.428 1.00 94.94 88 THR A N 1
ATOM 719 C CA . THR A 1 88 ? -11.519 2.427 22.111 1.00 94.94 88 THR A CA 1
ATOM 720 C C . THR A 1 88 ? -12.588 1.596 22.820 1.00 94.94 88 THR A C 1
ATOM 722 O O . THR A 1 88 ? -12.905 1.869 23.976 1.00 94.94 88 THR A O 1
ATOM 725 N N . GLN A 1 89 ? -13.109 0.549 22.176 1.00 93.00 89 GLN A N 1
ATOM 726 C CA . GLN A 1 89 ? -14.096 -0.349 22.785 1.00 93.00 89 GLN A CA 1
ATOM 727 C C . GLN A 1 89 ? -13.516 -1.114 23.980 1.00 93.00 89 GLN A C 1
ATOM 729 O O . GLN A 1 89 ? -14.172 -1.220 25.015 1.00 93.00 89 GLN A O 1
ATOM 734 N N . ALA A 1 90 ? -12.269 -1.583 23.884 1.00 94.19 90 ALA A N 1
ATOM 735 C CA . ALA A 1 90 ? -11.578 -2.238 24.992 1.00 94.19 90 ALA A CA 1
ATOM 736 C C . ALA A 1 90 ? -11.359 -1.271 26.162 1.00 94.19 90 ALA A C 1
ATOM 738 O O . ALA A 1 90 ? -11.645 -1.597 27.312 1.00 94.19 90 ALA A O 1
ATOM 739 N N . GLN A 1 91 ? -10.919 -0.047 25.872 1.00 94.88 91 GLN A N 1
ATOM 740 C CA . GLN A 1 91 ? -10.744 1.012 26.865 1.00 94.88 91 GLN A CA 1
ATOM 741 C C . GLN A 1 91 ? -12.055 1.435 27.539 1.00 94.88 91 GLN A C 1
ATOM 743 O O . GLN A 1 91 ? -12.029 1.831 28.706 1.00 94.88 91 GLN A O 1
ATOM 748 N N . TYR A 1 92 ? -13.176 1.387 26.818 1.00 93.62 92 TYR A N 1
ATOM 749 C CA . TYR A 1 92 ? -14.506 1.614 27.375 1.00 93.62 92 TYR A CA 1
ATOM 750 C C . TYR A 1 92 ? -14.914 0.455 28.295 1.00 93.62 92 TYR A C 1
ATOM 752 O O . TYR A 1 92 ? -15.228 0.686 29.461 1.00 93.62 92 TYR A O 1
ATOM 760 N N . ALA A 1 93 ? -14.802 -0.790 27.823 1.00 93.12 93 ALA A N 1
ATOM 761 C CA . ALA A 1 93 ? -15.154 -1.983 28.594 1.00 93.12 93 ALA A CA 1
ATOM 762 C C . ALA A 1 93 ? -14.344 -2.121 29.897 1.00 93.12 93 ALA A C 1
ATOM 764 O O . ALA A 1 93 ? -14.894 -2.549 30.907 1.00 93.12 93 ALA A O 1
ATOM 765 N N . LEU A 1 94 ? -13.066 -1.713 29.897 1.00 93.81 94 LEU A N 1
ATOM 766 C CA . LEU A 1 94 ? -12.207 -1.700 31.090 1.00 93.81 94 LEU A CA 1
ATOM 767 C C . LEU A 1 94 ? -12.629 -0.673 32.154 1.00 93.81 94 LEU A C 1
ATOM 769 O O . LEU A 1 94 ? -12.273 -0.829 33.320 1.00 93.81 94 LEU A O 1
ATOM 773 N N . ARG A 1 95 ? -13.331 0.399 31.767 1.00 94.00 95 ARG A N 1
ATOM 774 C CA . ARG A 1 95 ? -13.803 1.450 32.689 1.00 94.00 95 ARG A CA 1
ATOM 775 C C . ARG A 1 95 ? -15.233 1.225 33.167 1.00 94.00 95 ARG A C 1
ATOM 777 O O . ARG A 1 95 ? -15.654 1.847 34.142 1.00 94.00 95 ARG A O 1
ATOM 784 N N . GLU A 1 96 ? -15.971 0.378 32.467 1.00 94.94 96 GLU A N 1
ATOM 785 C CA . GLU A 1 96 ? -17.366 0.086 32.749 1.00 94.94 96 GLU A CA 1
ATOM 786 C C . GLU A 1 96 ? -17.497 -0.813 33.983 1.00 94.94 96 GLU A C 1
ATOM 788 O O . GLU A 1 96 ? -16.733 -1.760 34.171 1.00 94.94 96 GLU A O 1
ATOM 793 N N . ARG A 1 97 ? -18.461 -0.489 34.846 1.00 93.81 97 ARG A N 1
ATOM 794 C CA . ARG A 1 97 ? -18.703 -1.216 36.104 1.00 93.81 97 ARG A CA 1
ATOM 795 C C . ARG A 1 97 ? -19.896 -2.151 36.004 1.00 93.81 97 ARG A C 1
ATOM 797 O O . ARG A 1 97 ? -19.988 -3.089 36.790 1.00 93.81 97 ARG A O 1
ATOM 804 N N . ASP A 1 98 ? -20.799 -1.889 35.062 1.00 96.19 98 ASP A N 1
ATOM 805 C CA . ASP A 1 98 ? -21.939 -2.754 34.787 1.00 96.19 98 ASP A CA 1
ATOM 806 C C . ASP A 1 98 ? -21.498 -3.989 33.972 1.00 96.19 98 ASP A C 1
ATOM 808 O O . ASP A 1 98 ? -21.121 -3.852 32.802 1.00 96.19 98 ASP A O 1
ATOM 812 N N . PRO A 1 99 ? -21.607 -5.213 34.529 1.00 93.12 99 PRO A N 1
ATOM 813 C CA . PRO A 1 99 ? -21.241 -6.440 33.828 1.00 93.12 99 PRO A CA 1
ATOM 814 C C . PRO A 1 99 ? -21.995 -6.652 32.508 1.00 93.12 99 PRO A C 1
ATOM 816 O O . PRO A 1 99 ? -21.471 -7.308 31.603 1.00 93.12 99 PRO A O 1
ATOM 819 N N . ALA A 1 100 ? -23.225 -6.142 32.382 1.00 94.19 100 ALA A N 1
ATOM 820 C CA . ALA A 1 100 ? -23.998 -6.247 31.149 1.00 94.19 100 ALA A CA 1
ATOM 821 C C . ALA A 1 100 ? -23.369 -5.403 30.031 1.00 94.19 100 ALA A C 1
ATOM 823 O O . ALA A 1 100 ? -23.131 -5.918 28.936 1.00 94.19 100 ALA A O 1
ATOM 824 N N . ARG A 1 101 ? -23.007 -4.151 30.332 1.00 92.12 101 ARG A N 1
ATOM 825 C CA . ARG A 1 101 ? -22.348 -3.237 29.385 1.00 92.12 101 ARG A CA 1
ATOM 826 C C . ARG A 1 101 ? -20.914 -3.647 29.065 1.00 92.12 101 ARG A C 1
ATOM 828 O O . ARG A 1 101 ? -20.493 -3.548 27.915 1.00 92.12 101 ARG A O 1
ATOM 835 N N . THR A 1 102 ? -20.173 -4.197 30.029 1.00 93.75 102 THR A N 1
ATOM 836 C CA . THR A 1 102 ? -18.854 -4.789 29.754 1.00 93.75 102 THR A CA 1
ATOM 837 C C . THR A 1 102 ? -18.968 -5.938 28.749 1.00 93.75 102 THR A C 1
ATOM 839 O O . THR A 1 102 ? -18.192 -6.005 27.795 1.00 93.75 102 THR A O 1
ATOM 842 N N . ARG A 1 103 ? -19.960 -6.831 28.907 1.00 93.69 103 ARG A N 1
ATOM 843 C CA . ARG A 1 103 ? -20.212 -7.913 27.935 1.00 93.69 103 ARG A CA 1
ATOM 844 C C . ARG A 1 103 ? -20.609 -7.382 26.562 1.00 93.69 103 ARG A C 1
ATOM 846 O O . ARG A 1 103 ? -20.205 -7.967 25.562 1.00 93.69 103 ARG A O 1
ATOM 853 N N . GLU A 1 104 ? -21.379 -6.301 26.502 1.00 93.12 104 GLU A N 1
ATOM 854 C CA . GLU A 1 104 ? -21.724 -5.638 25.243 1.00 93.12 104 GLU A CA 1
ATOM 855 C C . GLU A 1 104 ? -20.478 -5.087 24.533 1.00 93.12 104 GLU A C 1
ATOM 857 O O . GLU A 1 104 ? -20.261 -5.386 23.360 1.00 93.12 104 GLU A O 1
ATOM 862 N N . GLY A 1 105 ? -19.593 -4.396 25.261 1.00 90.62 105 GLY A N 1
ATOM 863 C CA . GLY A 1 105 ? -18.313 -3.920 24.729 1.00 90.62 105 GLY A CA 1
ATOM 864 C C . GLY A 1 105 ? -17.415 -5.054 24.221 1.00 90.62 105 GLY A C 1
ATOM 865 O O . GLY A 1 105 ? -16.840 -4.952 23.139 1.00 90.62 105 GLY A O 1
ATOM 866 N N . LEU A 1 106 ? -17.348 -6.175 24.947 1.00 93.25 106 LEU A N 1
ATOM 867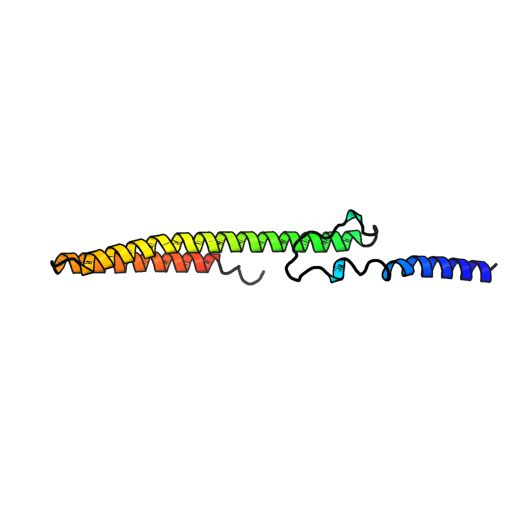 C CA . LEU A 1 106 ? -16.611 -7.366 24.507 1.00 93.25 106 LEU A CA 1
ATOM 868 C C . LEU A 1 106 ? -17.197 -7.979 23.227 1.00 93.25 106 LEU A C 1
ATOM 870 O O . LEU A 1 106 ? -16.438 -8.350 22.333 1.00 93.25 106 LEU A O 1
ATOM 874 N N . ARG A 1 107 ? -18.529 -8.056 23.101 1.00 94.81 107 ARG A N 1
ATOM 875 C CA . ARG A 1 107 ? -19.181 -8.512 21.859 1.00 94.81 107 ARG A CA 1
ATOM 876 C C . ARG A 1 107 ? -18.855 -7.589 20.688 1.00 94.81 107 ARG A C 1
ATOM 878 O O . ARG A 1 107 ? -18.479 -8.079 19.629 1.00 94.81 107 ARG A O 1
ATOM 885 N N . ALA A 1 108 ? -18.901 -6.275 20.902 1.00 92.69 108 ALA A N 1
ATOM 886 C CA . ALA A 1 108 ? -18.556 -5.300 19.872 1.00 92.69 108 ALA A CA 1
ATOM 887 C C . ALA A 1 108 ? -17.109 -5.471 19.365 1.00 92.69 108 ALA A C 1
ATOM 889 O O . ALA A 1 108 ? -16.874 -5.405 18.154 1.00 92.69 108 ALA A O 1
ATOM 890 N N . ILE A 1 109 ? -16.160 -5.769 20.264 1.00 94.69 109 ILE A N 1
ATOM 891 C CA . ILE A 1 109 ? -14.765 -6.072 19.902 1.00 94.69 109 ILE A CA 1
ATOM 892 C C . ILE A 1 109 ? -14.687 -7.348 19.060 1.00 94.69 109 ILE A C 1
ATOM 894 O O . ILE A 1 109 ? -14.014 -7.354 18.030 1.00 94.69 109 ILE A O 1
ATOM 898 N N . VAL A 1 110 ? -15.379 -8.420 19.461 1.00 95.94 110 VAL A N 1
ATOM 899 C CA . VAL A 1 110 ? -15.408 -9.687 18.707 1.00 95.94 110 VAL A CA 1
ATOM 900 C C . VAL A 1 110 ? -15.979 -9.478 17.300 1.00 95.94 110 VAL A C 1
ATOM 902 O O . VAL A 1 110 ? -15.394 -9.945 16.320 1.00 95.94 110 VAL A O 1
ATOM 905 N N . ASP A 1 111 ? -17.060 -8.710 17.170 1.00 94.62 111 ASP A N 1
ATOM 906 C CA . ASP A 1 111 ? -17.665 -8.390 15.874 1.00 94.62 111 ASP A CA 1
ATOM 907 C C . ASP A 1 111 ? -16.725 -7.559 14.991 1.00 94.62 111 ASP A C 1
ATOM 909 O O . ASP A 1 111 ? -16.625 -7.772 13.775 1.00 94.62 111 ASP A O 1
ATOM 913 N N . GLN A 1 112 ? -16.009 -6.604 15.590 1.00 94.12 112 GLN A N 1
ATOM 914 C CA . GLN A 1 112 ? -15.022 -5.788 14.889 1.00 94.12 112 GLN A CA 1
ATOM 915 C C . GLN A 1 112 ? -13.800 -6.609 14.460 1.00 94.12 112 GLN A C 1
ATOM 917 O O . GLN A 1 112 ? -13.309 -6.438 13.341 1.00 94.12 112 GLN A O 1
ATOM 922 N N . LEU A 1 113 ? -13.353 -7.558 15.283 1.00 95.38 113 LEU A N 1
ATOM 923 C CA . LEU A 1 113 ? -12.294 -8.502 14.935 1.00 95.38 113 LEU A CA 1
ATOM 924 C C . LEU A 1 113 ? -12.714 -9.387 13.755 1.00 95.38 113 LEU A C 1
ATOM 926 O O . LEU A 1 113 ? -11.943 -9.563 12.813 1.00 95.38 113 LEU A O 1
ATOM 930 N N . GLY A 1 114 ? -13.958 -9.875 13.750 1.00 95.56 114 GLY A N 1
ATOM 931 C CA . GLY A 1 114 ? -14.516 -10.642 12.634 1.00 95.56 114 GLY A CA 1
ATOM 932 C C . GLY A 1 114 ? -14.554 -9.850 11.322 1.00 95.56 114 GLY A C 1
ATOM 933 O O . GLY A 1 114 ? -14.210 -10.381 10.265 1.00 95.56 114 GLY A O 1
ATOM 934 N N . ARG A 1 115 ? -14.917 -8.560 11.374 1.00 93.88 115 ARG A N 1
ATOM 935 C CA . ARG A 1 115 ? -14.845 -7.649 10.215 1.00 93.88 115 ARG A CA 1
ATOM 936 C C . ARG A 1 115 ? -13.408 -7.431 9.741 1.00 93.88 115 ARG A C 1
ATOM 938 O O . ARG A 1 115 ? -13.144 -7.545 8.547 1.00 93.88 115 ARG A O 1
ATOM 945 N N . THR A 1 116 ? -12.490 -7.175 10.668 1.00 94.12 116 THR A N 1
ATOM 946 C CA . THR A 1 116 ? -11.067 -6.950 10.370 1.00 94.12 116 THR A CA 1
ATOM 947 C C . THR A 1 116 ? -10.435 -8.183 9.733 1.00 94.12 116 THR A C 1
ATOM 949 O O . THR A 1 116 ? -9.732 -8.060 8.740 1.00 94.12 116 THR A O 1
ATOM 952 N N . ARG A 1 117 ? -10.755 -9.385 10.229 1.00 95.31 117 ARG A N 1
ATOM 953 C CA . ARG A 1 117 ? -10.313 -10.650 9.631 1.00 95.31 117 ARG A CA 1
ATOM 954 C C . ARG A 1 117 ? -10.733 -10.763 8.165 1.00 95.31 117 ARG A C 1
ATOM 956 O O . ARG A 1 117 ? -9.892 -11.058 7.322 1.00 95.31 117 ARG A O 1
ATOM 963 N N . ARG A 1 118 ? -12.007 -10.491 7.854 1.00 94.06 118 ARG A N 1
ATOM 964 C CA . ARG A 1 118 ? -12.509 -10.523 6.469 1.00 94.06 118 ARG A CA 1
ATOM 965 C C . ARG A 1 118 ? -11.793 -9.514 5.573 1.00 94.06 118 ARG A C 1
ATOM 967 O O . ARG A 1 118 ? -11.491 -9.842 4.430 1.00 94.06 118 ARG A O 1
ATOM 974 N N . LEU A 1 119 ? -11.503 -8.319 6.089 1.00 93.69 119 LEU A N 1
ATOM 975 C CA . LEU A 1 119 ? -10.726 -7.307 5.373 1.00 93.69 119 LEU A CA 1
ATOM 976 C C . LEU A 1 119 ? -9.300 -7.801 5.094 1.00 93.69 119 LEU A C 1
ATOM 978 O O . LEU A 1 119 ? -8.851 -7.744 3.956 1.00 93.69 119 LEU A O 1
ATOM 982 N N . THR A 1 120 ? -8.615 -8.376 6.083 1.00 93.00 120 THR A N 1
ATOM 983 C CA . THR A 1 120 ? -7.289 -8.980 5.885 1.00 93.00 120 THR A CA 1
ATOM 984 C C . THR A 1 120 ? -7.320 -10.098 4.839 1.00 93.00 120 THR A C 1
ATOM 986 O O . THR A 1 120 ? -6.444 -10.157 3.982 1.00 93.00 120 THR A O 1
ATOM 989 N N . GLU A 1 121 ? -8.344 -10.955 4.848 1.00 93.12 121 GLU A N 1
ATOM 990 C CA . GLU A 1 121 ? -8.540 -12.000 3.833 1.00 93.12 121 GLU A CA 1
ATOM 991 C C . GLU A 1 121 ? -8.826 -11.416 2.432 1.00 93.12 121 GLU A C 1
ATOM 993 O O . GLU A 1 121 ? -8.432 -11.994 1.419 1.00 93.12 121 GLU A O 1
ATOM 998 N N . GLN A 1 122 ? -9.516 -10.275 2.332 1.00 91.25 122 GLN A N 1
ATOM 999 C CA . GLN A 1 122 ? -9.694 -9.544 1.069 1.00 91.25 122 GLN A CA 1
ATOM 1000 C C . GLN A 1 122 ? -8.374 -8.946 0.577 1.00 91.25 122 GLN A C 1
ATOM 1002 O O . GLN A 1 122 ? -8.028 -9.137 -0.585 1.00 91.25 122 GLN A O 1
ATOM 1007 N N . LEU A 1 123 ? -7.612 -8.300 1.461 1.00 92.25 123 LEU A N 1
ATOM 1008 C CA . LEU A 1 123 ? -6.298 -7.748 1.142 1.00 92.25 123 LEU A CA 1
ATOM 1009 C C . LEU A 1 123 ? -5.342 -8.850 0.673 1.00 92.25 123 LEU A C 1
ATOM 1011 O O . LEU A 1 123 ? -4.731 -8.700 -0.377 1.00 92.25 123 LEU A O 1
ATOM 1015 N N . LEU A 1 124 ? -5.271 -9.994 1.363 1.00 89.00 124 LEU A N 1
ATOM 1016 C CA 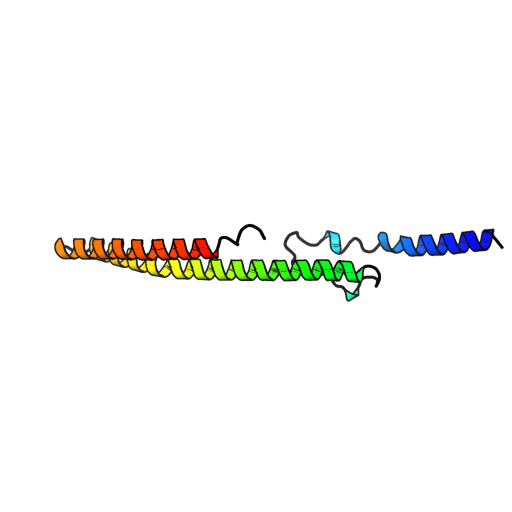. LEU A 1 124 ? -4.430 -11.120 0.933 1.00 89.00 124 LEU A CA 1
ATOM 1017 C C . LEU A 1 124 ? -4.804 -11.642 -0.461 1.00 89.00 124 LEU A C 1
ATOM 1019 O O . LEU A 1 124 ? -3.917 -11.984 -1.236 1.00 89.00 124 LEU A O 1
ATOM 1023 N N . ARG A 1 125 ? -6.098 -11.676 -0.802 1.00 89.25 125 ARG A N 1
ATOM 1024 C CA . ARG A 1 125 ? -6.556 -12.097 -2.138 1.00 89.25 125 ARG A CA 1
ATOM 1025 C C . ARG A 1 125 ? -6.117 -11.152 -3.254 1.00 89.25 125 ARG A C 1
ATOM 1027 O O . ARG A 1 125 ? -5.924 -11.618 -4.367 1.00 89.25 125 ARG A O 1
ATOM 1034 N N . VAL A 1 126 ? -5.982 -9.858 -2.965 1.00 85.12 126 VAL A N 1
ATOM 1035 C CA . VAL A 1 126 ? -5.514 -8.852 -3.935 1.00 85.12 126 VAL A CA 1
ATOM 1036 C C . VAL A 1 126 ? -3.983 -8.768 -3.959 1.00 85.12 126 VAL A C 1
ATOM 1038 O O . VAL A 1 126 ? -3.397 -8.531 -5.008 1.00 85.12 126 VAL A O 1
ATOM 1041 N N . ALA A 1 127 ? -3.331 -8.991 -2.816 1.00 79.75 127 ALA A N 1
ATOM 1042 C CA . ALA A 1 127 ? -1.880 -8.922 -2.665 1.00 79.75 127 ALA A CA 1
ATOM 1043 C C . ALA A 1 127 ? -1.144 -10.071 -3.359 1.00 79.75 127 ALA A C 1
ATOM 1045 O O . ALA A 1 127 ? -0.015 -9.887 -3.807 1.00 79.75 127 ALA A O 1
ATOM 1046 N N . VAL A 1 128 ? -1.751 -11.262 -3.400 1.00 71.69 128 VAL A N 1
ATOM 1047 C CA . VAL A 1 128 ? -1.190 -12.410 -4.113 1.00 71.69 128 VAL A CA 1
ATOM 1048 C C . VAL A 1 128 ? -1.419 -12.166 -5.604 1.00 71.69 128 VAL A C 1
ATOM 1050 O O . VAL A 1 128 ? -2.564 -12.237 -6.055 1.00 71.69 128 VAL A O 1
ATOM 1053 N N . PRO A 1 129 ? -0.367 -11.880 -6.395 1.00 56.84 129 PRO A N 1
ATOM 1054 C CA . PRO A 1 129 ? -0.515 -11.839 -7.840 1.00 56.84 129 PRO A CA 1
ATOM 1055 C C . PRO A 1 129 ? -1.015 -13.218 -8.267 1.00 56.84 129 PRO A C 1
ATOM 1057 O O . PRO A 1 129 ? -0.554 -14.212 -7.702 1.00 56.84 129 PRO A O 1
ATOM 1060 N N . ALA A 1 130 ? -1.926 -13.298 -9.241 1.00 51.38 130 ALA A N 1
ATOM 1061 C CA . ALA A 1 130 ? -2.247 -14.563 -9.893 1.00 51.38 130 ALA A CA 1
ATOM 1062 C C . ALA A 1 130 ? -0.921 -15.232 -10.288 1.00 51.38 130 ALA A C 1
ATOM 1064 O O . ALA A 1 130 ? -0.212 -14.767 -11.183 1.00 51.38 130 ALA A O 1
ATOM 1065 N N . ALA A 1 131 ? -0.517 -16.234 -9.512 1.00 39.94 131 ALA A N 1
ATOM 1066 C CA . ALA A 1 131 ? 0.760 -16.884 -9.675 1.00 39.94 131 ALA A CA 1
ATOM 1067 C C . ALA A 1 131 ? 0.674 -17.693 -10.967 1.00 39.94 131 ALA A C 1
ATOM 1069 O O . ALA A 1 131 ? 0.012 -18.724 -11.005 1.00 39.94 131 ALA A O 1
ATOM 1070 N N . GLY A 1 132 ? 1.331 -17.196 -12.012 1.00 46.34 132 GLY A N 1
ATOM 1071 C CA . GLY A 1 132 ? 1.525 -17.913 -13.265 1.00 46.34 132 GLY A CA 1
ATOM 1072 C C . GLY A 1 132 ? 0.383 -17.765 -14.267 1.00 46.34 132 GLY A C 1
ATOM 1073 O O . GLY A 1 132 ? -0.618 -18.473 -14.203 1.00 46.34 132 GLY A O 1
ATOM 1074 N N . ALA A 1 133 ? 0.608 -16.907 -15.258 1.00 34.75 133 ALA A N 1
ATOM 1075 C CA . ALA A 1 133 ? 0.228 -17.156 -16.644 1.00 34.75 133 ALA A CA 1
ATOM 1076 C C . ALA A 1 133 ? 1.346 -16.610 -17.539 1.00 34.75 133 ALA A C 1
ATOM 1078 O O . ALA A 1 133 ? 1.770 -15.454 -17.297 1.00 34.75 133 ALA A O 1
#

pLDDT: mean 79.19, std 16.65, range [34.75, 96.19]

Sequence (133 aa):
MLALVVLLVWWGVSWALTPWRRRRADIRNRRPDDRTPLDASRVPSEVSPLVDAVNHHIARYRRVLDEQSHFLADASHQLRTPLAIMLTQAQYALRERDPARTREGLRAIVDQLGRTRRLTEQLLRVAVPAAGA

Foldseek 3Di:
DVVVVVVVVVVVVCVVVPVVPPPPVPVVPDDPPNLDQDDLVPDDPVCSVVSVVVSVVSVVVVVVVVVLVVLVVVLVVVLVVLVVVLVVLCVVLVPDPDPVSVVVSVVVSVVSVVVSVVSVVVSVVVNDDPPDD

InterPro domains:
  IPR003660 HAMP domain [PF26769] (17-63)
  IPR003661 Signal transduction histidine kinase, dimerisation/phosphoacceptor domain [PF00512] (68-126)
  IPR003661 Signal transduction histidine kinase, dimerisation/phosphoacceptor domain [SM00388] (67-132)
  IPR003661 Signal transduction histidine kinase, dimerisation/phosphoacceptor domain [cd00082] (65-127)
  IPR036097 Signal transduction histidine kinase, dimerisation/phosphoacceptor domain superfamily [SSF47384] (50-127)
  IPR050428 Two-component system sensor histidine kinase [PTHR45436] (2-127)

Radius of gyration: 31.03 Å; chains: 1; bounding box: 71×28×90 Å